Protein AF-A0A6P1BXI9-F1 (afdb_monomer_lite)

Foldseek 3Di:
DAAPVVLVVQLCVQLVFDAQKKKKKKADDDPDPLAARIDMDIDDDDPVSVVSNVVSVVVSSVVPSDHHHPPQPDDDVPMGMDIDGRHD

Organism: NCBI:txid2594946

Seq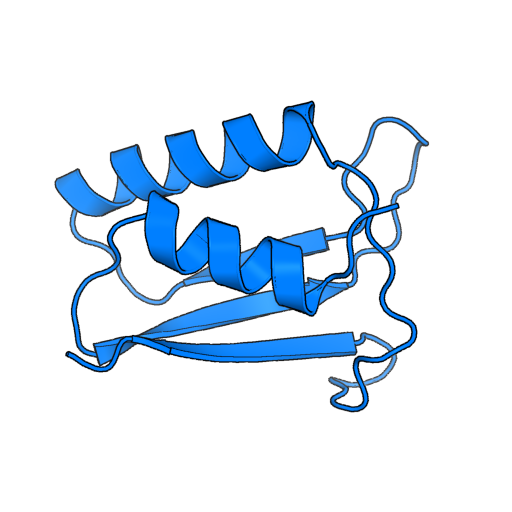uence (88 aa):
MKTAERLFQDFIQAAGLPVGNSVVMRERRPEADAEPSWVIATGNLPDDAKERYEKAVTRLRERHPHVNWGHVKDREGVWRIIRALKTA

Radius of gyration: 12.62 Å; chains: 1; bounding box: 30×31×30 Å

pLDDT: mean 92.43, std 4.73, range [68.62, 97.56]

Structure (mmCIF, N/CA/C/O backbone):
data_AF-A0A6P1BXI9-F1
#
_entry.id   AF-A0A6P1BXI9-F1
#
loop_
_atom_site.group_PDB
_atom_site.id
_atom_site.type_symbol
_atom_site.label_atom_id
_atom_site.label_alt_id
_atom_site.label_comp_id
_atom_site.label_asym_id
_atom_site.label_entity_id
_atom_site.label_seq_id
_atom_site.pdbx_PDB_ins_code
_atom_site.Cartn_x
_atom_site.Cartn_y
_atom_site.Cartn_z
_atom_site.occupancy
_atom_site.B_iso_or_equiv
_atom_site.auth_seq_id
_atom_site.auth_comp_id
_atom_site.auth_asym_id
_atom_site.auth_atom_id
_atom_site.pdbx_PDB_model_num
ATOM 1 N N . MET A 1 1 ? 11.931 -13.336 -0.269 1.00 86.19 1 MET A N 1
ATOM 2 C CA . MET A 1 1 ? 11.155 -12.170 -0.751 1.00 86.19 1 MET A CA 1
ATOM 3 C C . MET A 1 1 ? 9.789 -12.175 -0.080 1.00 86.19 1 MET A C 1
ATOM 5 O O . MET A 1 1 ? 9.188 -13.238 0.008 1.00 86.19 1 MET A O 1
ATOM 9 N N . LYS A 1 2 ? 9.322 -11.035 0.439 1.00 94.44 2 LYS A N 1
ATOM 10 C CA . LYS A 1 2 ? 8.013 -10.924 1.109 1.00 94.44 2 LYS A CA 1
ATOM 11 C C . LYS A 1 2 ? 6.875 -11.021 0.088 1.00 94.44 2 LYS A C 1
ATOM 13 O O . LYS A 1 2 ? 7.064 -10.585 -1.043 1.00 94.44 2 LYS A O 1
ATOM 18 N N . THR A 1 3 ? 5.718 -11.573 0.452 1.00 97.44 3 THR A N 1
ATOM 19 C CA . THR A 1 3 ? 4.539 -11.573 -0.434 1.00 97.44 3 THR A CA 1
ATOM 20 C C . THR A 1 3 ? 3.831 -10.222 -0.416 1.00 97.44 3 THR A C 1
ATOM 22 O O . THR A 1 3 ? 3.877 -9.500 0.583 1.00 97.44 3 THR A O 1
ATOM 25 N N . ALA A 1 4 ? 3.152 -9.892 -1.514 1.00 97.38 4 ALA A N 1
ATOM 26 C CA . ALA A 1 4 ? 2.340 -8.687 -1.631 1.00 97.38 4 ALA A CA 1
ATOM 27 C C . ALA A 1 4 ? 1.239 -8.639 -0.554 1.00 97.38 4 ALA A C 1
ATOM 29 O O . ALA A 1 4 ? 1.068 -7.623 0.112 1.00 97.38 4 ALA A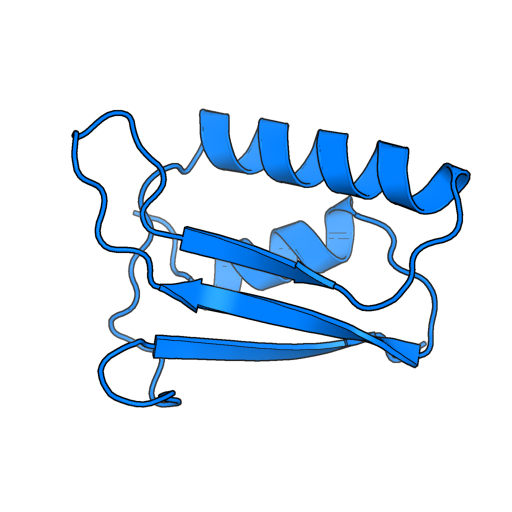 O 1
ATOM 30 N N . GLU A 1 5 ? 0.565 -9.764 -0.301 1.00 96.75 5 GLU A N 1
ATOM 31 C CA . GLU A 1 5 ? -0.462 -9.884 0.744 1.00 96.75 5 GLU A CA 1
ATOM 32 C C . GLU A 1 5 ? 0.104 -9.599 2.134 1.00 96.75 5 GLU A C 1
ATOM 34 O O . GLU A 1 5 ? -0.499 -8.858 2.911 1.00 96.75 5 GLU A O 1
ATOM 39 N N . ARG A 1 6 ? 1.296 -10.130 2.444 1.00 96.94 6 ARG A N 1
ATOM 40 C CA . ARG A 1 6 ? 1.904 -9.897 3.752 1.00 96.94 6 ARG A CA 1
ATOM 41 C C . ARG A 1 6 ? 2.386 -8.461 3.913 1.00 96.94 6 ARG A C 1
ATOM 43 O O . ARG A 1 6 ? 2.221 -7.889 4.984 1.00 96.94 6 ARG A O 1
ATOM 50 N N . LEU A 1 7 ? 2.962 -7.870 2.865 1.00 97.06 7 LEU A N 1
ATOM 51 C CA . LEU A 1 7 ? 3.320 -6.451 2.869 1.00 97.06 7 LEU A CA 1
ATOM 52 C C . LEU A 1 7 ? 2.084 -5.577 3.124 1.00 97.06 7 LEU A C 1
ATOM 54 O O . LEU A 1 7 ? 2.143 -4.656 3.934 1.00 97.06 7 LEU A O 1
ATOM 58 N N . PHE A 1 8 ? 0.968 -5.892 2.467 1.00 96.06 8 PHE A N 1
ATOM 59 C CA . PHE A 1 8 ? -0.274 -5.144 2.602 1.00 96.06 8 PHE A CA 1
ATOM 60 C C . PHE A 1 8 ? -0.870 -5.239 4.012 1.00 96.06 8 PHE A C 1
ATOM 62 O O . PHE A 1 8 ? -1.284 -4.226 4.571 1.00 96.06 8 PHE A O 1
ATOM 69 N N . GLN A 1 9 ? -0.845 -6.425 4.627 1.00 93.81 9 GLN A N 1
ATOM 70 C CA . GLN A 1 9 ? -1.243 -6.605 6.028 1.00 93.81 9 GLN A CA 1
ATOM 71 C C . GLN A 1 9 ? -0.369 -5.788 6.986 1.00 93.81 9 GLN A C 1
ATOM 73 O O . GLN A 1 9 ? -0.897 -5.078 7.842 1.00 93.81 9 GLN A O 1
ATOM 78 N N . ASP A 1 10 ? 0.955 -5.850 6.820 1.00 94.44 10 ASP A N 1
ATOM 79 C CA . ASP A 1 10 ? 1.893 -5.095 7.655 1.00 94.44 10 ASP A CA 1
ATOM 80 C C . ASP A 1 10 ? 1.675 -3.577 7.504 1.00 94.44 10 ASP A C 1
ATOM 82 O O . ASP A 1 10 ? 1.737 -2.840 8.488 1.00 94.44 10 ASP A O 1
ATOM 86 N N . PHE A 1 11 ? 1.368 -3.101 6.291 1.00 94.56 11 PHE A N 1
ATOM 87 C CA . PHE A 1 11 ? 0.983 -1.711 6.054 1.00 94.56 11 PHE A CA 1
ATOM 88 C C . PHE A 1 11 ? -0.303 -1.336 6.803 1.00 94.56 11 PHE A C 1
ATOM 90 O O . PHE A 1 11 ? -0.311 -0.324 7.500 1.00 94.56 11 PHE A O 1
ATOM 97 N N . ILE A 1 12 ? -1.369 -2.138 6.701 1.00 91.50 12 ILE A N 1
ATOM 98 C CA . ILE A 1 12 ? -2.648 -1.855 7.376 1.00 91.50 12 ILE A CA 1
ATOM 99 C C . ILE A 1 12 ? -2.446 -1.753 8.893 1.00 91.50 12 ILE A C 1
ATOM 101 O O . ILE A 1 12 ? -2.998 -0.853 9.528 1.00 91.50 12 ILE A O 1
ATOM 105 N N . GLN A 1 13 ? -1.627 -2.639 9.467 1.00 88.75 13 GLN A N 1
ATOM 106 C CA . GLN A 1 13 ? -1.295 -2.623 10.893 1.00 88.75 13 GLN A CA 1
ATOM 107 C C . GLN A 1 13 ? -0.463 -1.396 11.289 1.00 88.75 13 GLN A C 1
ATOM 109 O O . GLN A 1 13 ? -0.702 -0.812 12.342 1.00 88.75 13 GLN A O 1
ATOM 114 N N . ALA A 1 14 ? 0.496 -0.985 10.455 1.00 89.56 14 ALA A N 1
ATOM 115 C CA . ALA A 1 14 ? 1.400 0.122 10.761 1.00 89.56 14 ALA A CA 1
ATOM 116 C C . ALA A 1 14 ? 0.783 1.512 10.526 1.00 89.56 14 ALA A C 1
ATOM 118 O O . ALA A 1 14 ? 1.065 2.440 11.280 1.00 89.56 14 ALA A O 1
ATOM 119 N N . ALA A 1 15 ? -0.036 1.671 9.484 1.00 87.00 15 ALA A N 1
ATOM 120 C CA . ALA A 1 15 ? -0.566 2.969 9.070 1.00 87.00 15 ALA A CA 1
ATOM 121 C C . ALA A 1 15 ? -1.673 3.490 10.001 1.00 87.00 15 ALA A C 1
ATOM 123 O O . ALA A 1 15 ? -1.940 4.689 10.017 1.00 87.00 15 ALA A O 1
ATOM 124 N N . GLY A 1 16 ? -2.318 2.611 10.781 1.00 85.06 16 GLY A N 1
ATOM 125 C CA . GLY A 1 16 ? -3.381 3.001 11.712 1.00 85.06 16 GLY A CA 1
ATOM 126 C C . GLY A 1 16 ? -4.539 3.722 11.016 1.00 85.06 16 GLY A C 1
ATOM 127 O O . GLY A 1 16 ? -4.991 4.761 11.500 1.00 85.06 16 GLY A O 1
ATOM 128 N N . LEU A 1 17 ? -4.961 3.200 9.856 1.00 87.62 17 LEU A N 1
ATOM 129 C CA . LEU A 1 17 ? -5.983 3.813 9.006 1.00 87.62 17 LEU A CA 1
ATOM 130 C C . LEU A 1 17 ? -7.317 3.995 9.757 1.00 87.62 17 LEU A C 1
ATOM 132 O O . LEU A 1 17 ? -7.679 3.126 10.556 1.00 87.62 17 LEU A O 1
ATOM 136 N N . PRO A 1 18 ? -8.082 5.064 9.464 1.00 88.38 18 PRO A N 1
ATOM 137 C CA . PRO A 1 18 ? -9.428 5.237 10.002 1.00 88.38 18 PRO A CA 1
ATOM 138 C C . PRO A 1 18 ? -10.359 4.082 9.616 1.00 88.38 18 PRO A C 1
ATOM 140 O O . PRO A 1 18 ? -10.257 3.522 8.520 1.00 88.38 18 PRO A O 1
ATOM 143 N N . VAL A 1 19 ? -11.303 3.754 10.502 1.00 88.94 19 VAL A N 1
ATOM 144 C CA . VAL A 1 19 ? -12.381 2.800 10.201 1.00 88.94 19 VAL A CA 1
ATOM 145 C C . VAL A 1 19 ? -13.190 3.304 9.005 1.00 88.94 19 VAL A C 1
ATOM 147 O O . VAL A 1 19 ? -13.471 4.494 8.891 1.00 88.94 19 VAL A O 1
ATOM 150 N N . GLY A 1 20 ? -13.542 2.395 8.097 1.00 88.56 20 GLY A N 1
ATOM 151 C CA . GLY A 1 20 ? -14.254 2.716 6.861 1.00 88.56 20 GLY A CA 1
ATOM 152 C C . GLY A 1 20 ? -13.356 3.222 5.731 1.00 88.56 20 GLY A C 1
ATOM 153 O O . GLY A 1 20 ? -13.843 3.404 4.618 1.00 88.56 20 GLY A O 1
ATOM 154 N N . ASN A 1 21 ? -12.049 3.402 5.960 1.00 91.56 21 ASN A N 1
ATOM 155 C CA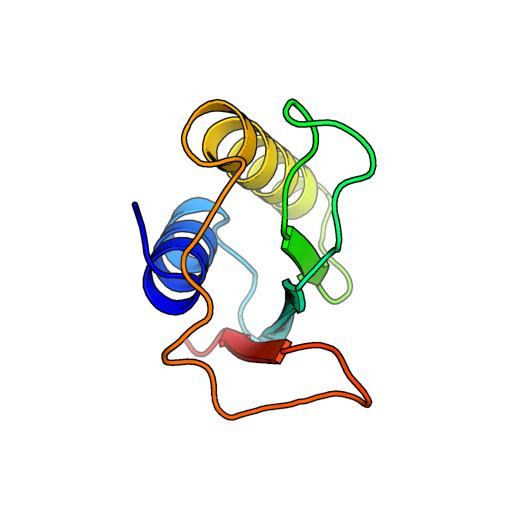 . ASN A 1 21 ? -11.144 3.791 4.887 1.00 91.56 21 ASN A CA 1
ATOM 156 C C . ASN A 1 21 ? -10.862 2.610 3.946 1.00 91.56 21 ASN A C 1
ATOM 158 O O . ASN A 1 21 ? -10.436 1.531 4.376 1.00 91.56 21 AS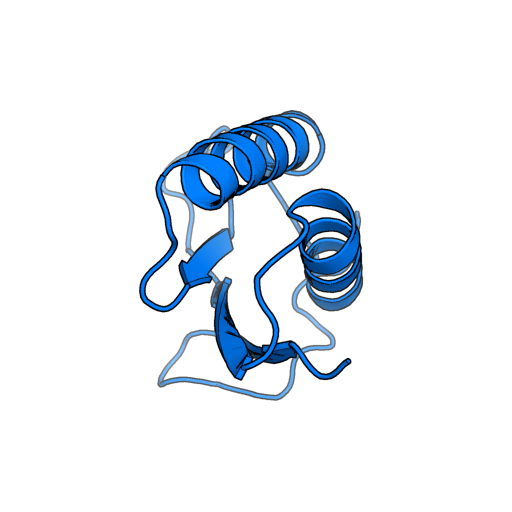N A O 1
ATOM 162 N N . SER A 1 22 ? -11.072 2.831 2.650 1.00 92.62 22 SER A N 1
ATOM 163 C CA . SER A 1 22 ? -10.676 1.897 1.601 1.00 92.62 22 SER A CA 1
ATOM 164 C C . SER A 1 22 ? -9.194 2.052 1.295 1.00 92.62 22 SER A C 1
ATOM 166 O O . SER A 1 22 ? -8.705 3.167 1.098 1.00 92.62 22 SER A O 1
ATOM 168 N N . VAL A 1 23 ? -8.490 0.932 1.189 1.00 95.06 23 VAL A N 1
ATOM 169 C CA . VAL A 1 23 ? -7.087 0.899 0.794 1.00 95.06 23 VAL A CA 1
ATOM 170 C C . VAL A 1 23 ? -6.871 -0.129 -0.303 1.00 95.06 23 VAL A C 1
ATOM 172 O O . VAL A 1 23 ? -7.443 -1.221 -0.304 1.00 95.06 23 VAL A O 1
ATOM 175 N N . VAL A 1 24 ? -6.037 0.253 -1.260 1.00 96.12 24 VAL A N 1
ATOM 176 C CA . VAL A 1 24 ? -5.647 -0.558 -2.399 1.00 96.12 24 VAL A CA 1
ATOM 177 C C . VAL A 1 24 ? -4.135 -0.609 -2.472 1.00 96.12 24 VAL A C 1
ATOM 179 O O . VAL A 1 24 ? -3.480 0.428 -2.434 1.00 96.12 24 VAL A O 1
ATOM 182 N N . MET A 1 25 ? -3.583 -1.803 -2.648 1.00 97.56 25 MET A N 1
ATOM 183 C CA . MET A 1 25 ? -2.216 -1.979 -3.118 1.00 97.56 25 MET A CA 1
ATOM 184 C C . MET A 1 25 ? -2.233 -2.531 -4.535 1.00 97.56 25 MET A C 1
ATOM 186 O O . MET A 1 25 ? -2.986 -3.455 -4.835 1.00 97.56 25 MET A O 1
ATOM 190 N N . ARG A 1 26 ? -1.406 -1.966 -5.411 1.00 97.56 26 ARG A N 1
ATOM 191 C CA . ARG A 1 26 ? -1.344 -2.329 -6.827 1.00 97.56 26 ARG A CA 1
ATOM 192 C C . ARG A 1 26 ? 0.087 -2.628 -7.249 1.00 97.56 26 ARG A C 1
ATOM 194 O O . ARG A 1 26 ? 1.026 -1.974 -6.793 1.00 97.56 26 ARG A O 1
ATOM 201 N N . GLU A 1 27 ? 0.225 -3.617 -8.123 1.00 97.12 27 GLU A N 1
ATOM 202 C CA . GLU A 1 27 ? 1.476 -3.952 -8.794 1.00 97.12 27 GLU A CA 1
ATOM 203 C C . GLU A 1 27 ? 1.929 -2.781 -9.668 1.00 97.12 27 GLU A C 1
ATOM 205 O O . GLU A 1 27 ? 1.144 -2.204 -10.423 1.00 97.12 27 GLU A O 1
ATOM 210 N N . ARG A 1 28 ? 3.208 -2.429 -9.555 1.00 94.50 28 ARG A N 1
ATOM 211 C CA . ARG A 1 28 ? 3.877 -1.438 -10.397 1.00 94.50 28 ARG A CA 1
ATOM 212 C C . ARG A 1 28 ? 5.050 -2.130 -11.076 1.00 94.50 28 ARG A C 1
ATOM 214 O O . ARG A 1 28 ? 5.796 -2.851 -10.421 1.00 94.50 28 ARG A O 1
ATOM 221 N N . ARG A 1 29 ? 5.238 -1.895 -12.375 1.00 91.56 29 ARG A N 1
ATOM 222 C CA . ARG A 1 29 ? 6.487 -2.263 -13.049 1.00 91.56 29 ARG A CA 1
ATOM 223 C C . ARG A 1 29 ? 7.524 -1.178 -12.722 1.00 91.56 29 ARG A C 1
ATOM 225 O O . ARG A 1 29 ? 7.283 -0.035 -13.106 1.00 91.56 29 ARG A O 1
ATOM 232 N N . PRO A 1 30 ? 8.599 -1.497 -11.986 1.00 89.00 30 PRO A N 1
ATOM 233 C CA . PRO A 1 30 ? 9.660 -0.536 -11.718 1.00 89.00 30 PRO A CA 1
ATOM 234 C C . PRO A 1 30 ? 10.454 -0.261 -13.004 1.00 89.00 30 PRO A C 1
ATOM 236 O O . PRO A 1 30 ? 10.643 -1.171 -13.814 1.00 89.00 30 PRO A O 1
ATOM 239 N N . GLU A 1 31 ? 10.902 0.978 -13.195 1.00 90.25 31 GLU A N 1
ATOM 240 C CA . GLU A 1 31 ? 11.783 1.362 -14.312 1.00 90.25 31 GLU A CA 1
ATOM 241 C C . GLU A 1 31 ? 13.265 1.137 -13.975 1.00 90.25 31 GLU A C 1
ATOM 243 O O . GLU A 1 31 ? 14.086 0.943 -14.869 1.00 90.25 31 GLU A O 1
ATOM 248 N N . ALA A 1 32 ? 13.597 1.099 -12.682 1.00 89.25 32 ALA A N 1
ATOM 249 C CA . ALA A 1 32 ? 14.920 0.774 -12.161 1.00 89.25 32 ALA A CA 1
ATOM 250 C C . ALA A 1 32 ? 14.817 -0.134 -10.928 1.00 89.25 32 ALA A C 1
ATOM 252 O O . ALA A 1 32 ? 13.833 -0.079 -10.192 1.00 89.25 32 ALA A O 1
ATOM 253 N N . ASP A 1 33 ? 15.863 -0.912 -10.640 1.00 84.00 33 ASP A N 1
ATOM 254 C CA . ASP A 1 33 ? 15.881 -1.862 -9.513 1.00 84.00 33 ASP A CA 1
ATOM 255 C C . ASP A 1 33 ? 15.693 -1.201 -8.138 1.00 84.00 33 ASP A C 1
ATOM 257 O O . ASP A 1 33 ? 15.268 -1.854 -7.188 1.00 84.00 33 ASP A O 1
ATOM 261 N N . ALA A 1 34 ? 15.985 0.093 -8.006 1.00 85.06 34 ALA A N 1
ATOM 262 C CA . ALA A 1 34 ? 15.746 0.839 -6.771 1.00 85.06 34 ALA A CA 1
ATOM 263 C C . ALA A 1 34 ? 14.272 1.255 -6.588 1.00 85.06 34 ALA A C 1
ATOM 265 O O . ALA A 1 34 ? 13.866 1.614 -5.481 1.00 85.06 34 ALA A O 1
ATOM 266 N N . GLU A 1 35 ? 13.460 1.227 -7.648 1.00 91.12 35 GLU A N 1
ATOM 267 C CA . GLU A 1 35 ? 12.063 1.638 -7.570 1.00 91.12 35 GLU A CA 1
ATOM 268 C C . GLU A 1 35 ? 11.170 0.540 -6.974 1.00 91.12 35 GLU A C 1
ATOM 270 O O . GLU A 1 35 ? 11.321 -0.640 -7.297 1.00 91.12 35 GLU A O 1
ATOM 275 N N . PRO A 1 36 ? 10.167 0.900 -6.153 1.00 94.81 36 PRO A N 1
ATOM 276 C CA . PRO A 1 36 ? 9.222 -0.076 -5.638 1.00 94.81 36 PRO A CA 1
ATOM 277 C C . PRO A 1 36 ? 8.363 -0.716 -6.739 1.00 94.81 36 PRO A C 1
ATOM 279 O O . PRO A 1 36 ? 7.712 -0.026 -7.525 1.00 94.81 36 PRO A O 1
ATOM 282 N N . SER A 1 37 ? 8.244 -2.043 -6.699 1.00 95.81 37 SER A N 1
ATOM 283 C CA . SER A 1 37 ? 7.329 -2.855 -7.529 1.00 95.81 37 SER A CA 1
ATOM 284 C C . SER A 1 37 ? 5.845 -2.751 -7.134 1.00 95.81 37 SER A C 1
ATOM 286 O O . SER A 1 37 ? 5.004 -3.560 -7.544 1.00 95.81 37 SER A O 1
ATOM 288 N N . TRP A 1 38 ? 5.505 -1.798 -6.269 1.00 96.94 38 TRP A N 1
ATOM 289 C CA . TRP A 1 38 ? 4.177 -1.659 -5.694 1.00 96.94 38 TRP A CA 1
ATOM 290 C C . TRP A 1 38 ? 3.869 -0.209 -5.322 1.00 96.94 38 TRP A C 1
ATOM 292 O O . TRP A 1 38 ? 4.752 0.602 -5.031 1.00 96.94 38 TRP A O 1
ATOM 302 N N . VAL A 1 39 ? 2.580 0.109 -5.301 1.00 96.19 39 VAL A N 1
ATOM 303 C CA . VAL A 1 39 ? 2.044 1.381 -4.815 1.00 96.19 39 VAL A CA 1
ATOM 304 C C . VAL A 1 39 ? 0.828 1.117 -3.938 1.00 96.19 39 VAL A C 1
ATOM 306 O O . VAL A 1 39 ? 0.095 0.157 -4.168 1.00 96.19 39 VAL A O 1
ATOM 309 N N . ILE A 1 40 ? 0.628 1.962 -2.929 1.00 96.00 40 ILE A N 1
ATOM 310 C CA . ILE A 1 40 ? -0.567 1.957 -2.090 1.00 96.00 40 ILE A CA 1
ATOM 311 C C . ILE A 1 40 ? -1.337 3.249 -2.358 1.00 96.00 40 ILE A C 1
ATOM 313 O O . ILE A 1 40 ? -0.739 4.312 -2.516 1.00 96.00 40 ILE A O 1
ATOM 317 N N . ALA A 1 41 ? -2.655 3.131 -2.439 1.00 92.81 41 ALA A N 1
ATOM 318 C CA . ALA A 1 41 ? -3.596 4.232 -2.517 1.00 92.81 41 ALA A CA 1
ATOM 319 C C . ALA A 1 41 ? -4.645 4.062 -1.415 1.00 92.81 41 ALA A C 1
ATOM 321 O O . ALA A 1 41 ? -5.051 2.943 -1.090 1.00 92.81 41 ALA A O 1
ATOM 322 N N . THR A 1 42 ? -5.081 5.173 -0.836 1.00 92.56 42 THR A N 1
ATOM 323 C CA . THR A 1 42 ? -6.111 5.217 0.206 1.00 92.56 42 THR A CA 1
ATOM 324 C C . THR A 1 42 ? -7.215 6.187 -0.195 1.00 92.56 42 THR A C 1
ATOM 326 O O . THR A 1 42 ? -7.024 7.005 -1.095 1.00 92.56 42 THR A O 1
ATOM 329 N N . GLY A 1 43 ? -8.373 6.080 0.459 1.00 88.75 43 GLY A N 1
ATOM 330 C CA . GLY A 1 43 ? -9.367 7.150 0.453 1.00 88.75 43 GLY A CA 1
ATOM 331 C C . GLY A 1 43 ? -8.878 8.388 1.215 1.00 88.75 43 GLY A C 1
ATOM 332 O O . GLY A 1 43 ? -7.718 8.480 1.617 1.00 88.75 43 GLY A O 1
ATOM 333 N N . ASN A 1 44 ? -9.775 9.351 1.434 1.00 89.19 44 ASN A N 1
ATOM 334 C CA . ASN A 1 44 ? -9.433 10.577 2.153 1.00 89.19 44 ASN A CA 1
ATOM 335 C C . ASN A 1 44 ? -8.967 10.269 3.583 1.00 89.19 44 ASN A C 1
ATOM 337 O O . ASN A 1 44 ? -9.694 9.669 4.374 1.00 89.19 44 ASN A O 1
ATOM 341 N N . LEU A 1 45 ? -7.759 10.726 3.910 1.00 89.62 45 LEU A N 1
ATOM 342 C CA . LEU A 1 45 ? -7.184 10.630 5.246 1.00 89.62 45 LEU A CA 1
ATOM 343 C C . LEU A 1 45 ? -7.245 11.992 5.952 1.00 89.62 45 LEU A C 1
ATOM 345 O O . LEU A 1 45 ? -6.952 13.006 5.310 1.00 89.62 45 LEU A O 1
ATOM 349 N N . PRO A 1 46 ? -7.572 12.039 7.255 1.00 88.94 46 PRO A N 1
ATOM 350 C CA . PRO A 1 46 ? -7.296 13.214 8.075 1.00 88.94 46 PRO A CA 1
ATOM 351 C C . PRO A 1 46 ? -5.779 13.418 8.224 1.00 88.94 46 PRO A C 1
ATOM 353 O O . PRO A 1 46 ? -4.993 12.490 8.011 1.00 88.94 46 PRO A O 1
ATOM 356 N N . ASP A 1 47 ? -5.352 14.634 8.567 1.00 87.81 47 ASP A N 1
ATOM 357 C CA . ASP A 1 47 ? -3.933 15.017 8.534 1.00 87.81 47 ASP A CA 1
ATOM 358 C C . ASP A 1 47 ? -3.052 14.182 9.478 1.00 87.81 47 ASP A C 1
ATOM 360 O O . ASP A 1 47 ? -1.954 13.771 9.102 1.00 87.81 47 ASP A O 1
ATOM 364 N N . ASP A 1 48 ? -3.565 13.816 10.653 1.00 84.44 48 ASP A N 1
ATOM 365 C CA . ASP A 1 48 ? -2.878 12.942 11.611 1.00 84.44 48 ASP A CA 1
ATOM 366 C C . ASP A 1 48 ? -2.685 11.504 11.082 1.00 84.44 48 ASP A C 1
ATOM 368 O O . ASP A 1 48 ? -1.741 10.799 11.452 1.00 84.44 48 ASP A O 1
ATOM 372 N N . ALA A 1 49 ? -3.582 11.039 10.208 1.00 88.38 49 ALA A N 1
ATOM 373 C CA . ALA A 1 49 ? -3.479 9.736 9.561 1.00 88.38 49 ALA A CA 1
ATOM 374 C C . ALA A 1 49 ? -2.579 9.775 8.319 1.00 88.38 49 ALA A C 1
ATOM 376 O O . ALA A 1 49 ? -1.945 8.763 8.011 1.00 88.38 49 ALA A O 1
ATOM 377 N N . LYS A 1 50 ? -2.470 10.922 7.631 1.00 91.31 50 LYS A N 1
ATOM 378 C CA . LYS A 1 50 ? -1.539 11.102 6.502 1.00 91.31 50 LYS A CA 1
ATOM 379 C C . LYS A 1 50 ? -0.091 10.914 6.939 1.00 91.31 50 LYS A C 1
ATOM 381 O O . LYS A 1 50 ? 0.632 10.148 6.311 1.00 91.31 50 LYS A O 1
ATOM 386 N N . GLU A 1 51 ? 0.314 11.520 8.053 1.00 91.94 51 GLU A N 1
ATOM 387 C CA . GLU A 1 51 ? 1.691 11.386 8.548 1.00 91.94 51 GLU A CA 1
ATOM 388 C C . GLU A 1 51 ? 2.035 9.921 8.879 1.00 91.94 51 GLU A C 1
ATOM 390 O O . GLU A 1 51 ? 3.099 9.409 8.520 1.00 91.94 51 GLU A O 1
ATOM 395 N N . ARG A 1 52 ? 1.110 9.202 9.530 1.00 92.06 52 ARG A N 1
ATOM 396 C CA . ARG A 1 52 ? 1.272 7.773 9.852 1.00 92.06 52 ARG A CA 1
ATOM 397 C C . ARG A 1 52 ? 1.323 6.907 8.595 1.00 92.06 52 ARG A C 1
ATOM 399 O O . ARG A 1 52 ? 2.157 6.003 8.510 1.00 92.06 52 ARG A O 1
ATOM 406 N N . TYR A 1 53 ? 0.479 7.211 7.613 1.00 93.81 53 TYR A N 1
ATOM 407 C CA . TYR A 1 53 ? 0.487 6.581 6.298 1.00 93.81 53 TYR A CA 1
ATOM 408 C C . TYR A 1 53 ? 1.839 6.751 5.594 1.00 93.81 53 TYR A C 1
ATOM 410 O O . TYR A 1 53 ? 2.448 5.761 5.188 1.00 93.81 53 TYR A O 1
ATOM 418 N N . GLU A 1 54 ? 2.338 7.983 5.494 1.00 94.12 54 GLU A N 1
ATOM 419 C CA . GLU A 1 54 ? 3.597 8.295 4.816 1.00 94.12 54 GLU A CA 1
ATOM 420 C C . GLU A 1 54 ? 4.779 7.60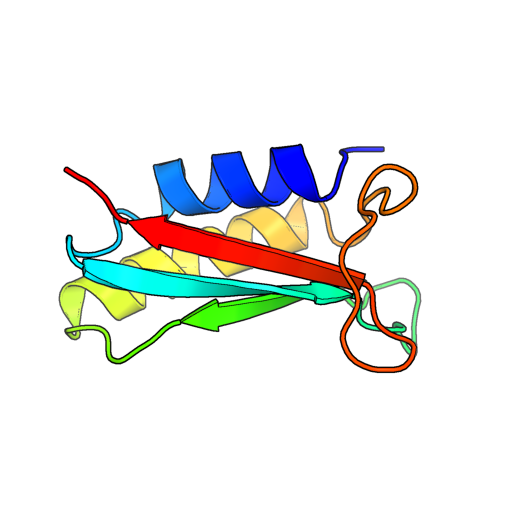0 5.490 1.00 94.12 54 GLU A C 1
ATOM 422 O O . GLU A 1 54 ? 5.566 6.927 4.821 1.00 94.12 54 GLU A O 1
ATOM 427 N N . LYS A 1 55 ? 4.860 7.661 6.826 1.00 95.00 55 LYS A N 1
ATOM 428 C CA . LYS A 1 55 ? 5.890 6.947 7.595 1.00 95.00 55 LYS A CA 1
ATOM 429 C C . LYS A 1 55 ? 5.839 5.437 7.357 1.00 95.00 55 LYS A C 1
ATOM 431 O O . LYS A 1 55 ? 6.887 4.811 7.180 1.00 95.00 55 LYS A O 1
ATOM 436 N N . ALA A 1 56 ? 4.644 4.843 7.334 1.00 95.56 56 ALA A N 1
ATOM 437 C CA . ALA A 1 56 ? 4.476 3.415 7.083 1.00 95.56 56 ALA A CA 1
ATOM 438 C C . ALA A 1 56 ? 4.921 3.030 5.663 1.00 95.56 56 ALA A C 1
ATOM 440 O O . ALA A 1 56 ? 5.678 2.071 5.499 1.00 95.56 56 ALA A O 1
ATOM 441 N N . VAL A 1 57 ? 4.505 3.789 4.643 1.00 95.75 57 VAL A N 1
ATOM 442 C CA . VAL A 1 57 ? 4.884 3.538 3.245 1.00 95.75 57 VAL A CA 1
ATOM 443 C C . VAL A 1 57 ? 6.390 3.682 3.050 1.00 95.75 57 VAL A C 1
ATOM 445 O O . VAL A 1 57 ? 7.004 2.779 2.484 1.00 95.75 57 VAL A O 1
ATOM 448 N N . THR A 1 58 ? 7.001 4.760 3.547 1.00 96.06 58 THR A N 1
ATOM 449 C CA . THR A 1 58 ? 8.449 4.998 3.431 1.00 96.06 58 THR A CA 1
ATOM 450 C C . THR A 1 58 ? 9.245 3.858 4.057 1.00 96.06 58 THR A C 1
ATOM 452 O O . THR A 1 58 ? 10.059 3.228 3.381 1.00 96.06 58 THR A O 1
ATOM 455 N N . ARG A 1 59 ? 8.921 3.483 5.301 1.00 95.62 59 ARG A N 1
ATOM 456 C CA . ARG A 1 59 ? 9.596 2.381 6.001 1.00 95.62 59 ARG A CA 1
ATOM 457 C C . ARG A 1 59 ? 9.462 1.043 5.269 1.00 95.62 59 ARG A C 1
ATOM 459 O O . ARG A 1 59 ? 10.383 0.225 5.284 1.00 95.62 59 ARG A O 1
ATOM 466 N N . LEU A 1 60 ? 8.304 0.778 4.664 1.00 95.19 60 LEU A N 1
ATOM 467 C CA . LEU A 1 60 ? 8.083 -0.448 3.900 1.00 95.19 60 LEU A CA 1
ATOM 468 C C . LEU A 1 60 ? 8.824 -0.432 2.563 1.00 95.19 60 LEU A C 1
ATOM 470 O O . LEU A 1 60 ? 9.352 -1.472 2.176 1.00 95.19 60 LEU A O 1
ATOM 474 N N . ARG A 1 61 ? 8.917 0.718 1.888 1.00 95.12 61 ARG A N 1
ATOM 475 C CA . ARG A 1 61 ? 9.681 0.872 0.640 1.00 95.12 61 ARG A CA 1
ATOM 476 C C . ARG A 1 61 ? 11.172 0.650 0.849 1.00 95.12 61 ARG A C 1
ATOM 478 O O . ARG A 1 61 ? 11.772 -0.064 0.060 1.00 95.12 61 ARG A O 1
ATOM 485 N N . GLU A 1 62 ? 11.740 1.181 1.928 1.00 94.31 62 GLU A N 1
ATOM 486 C CA . GLU A 1 62 ? 13.158 0.984 2.265 1.00 94.31 62 GLU A CA 1
ATOM 487 C C . GLU A 1 62 ? 13.502 -0.492 2.501 1.00 94.31 62 GLU A C 1
ATOM 489 O O . GLU A 1 62 ? 14.559 -0.971 2.103 1.00 94.31 62 GLU A O 1
ATOM 494 N N . ARG A 1 63 ? 12.604 -1.238 3.156 1.00 94.38 63 ARG A N 1
ATOM 495 C CA . ARG A 1 63 ? 12.852 -2.639 3.539 1.00 94.38 63 ARG A CA 1
ATOM 496 C C . ARG A 1 63 ? 12.451 -3.642 2.466 1.00 94.38 63 ARG A C 1
ATOM 498 O O . ARG A 1 63 ? 13.010 -4.737 2.393 1.00 94.38 63 ARG A O 1
ATOM 505 N N . HIS A 1 64 ? 11.420 -3.316 1.698 1.00 95.50 64 HIS A N 1
ATOM 506 C CA . HIS A 1 64 ? 10.753 -4.226 0.778 1.00 95.50 64 HIS A CA 1
ATOM 507 C C . HIS A 1 64 ? 10.329 -3.491 -0.503 1.00 95.50 64 HIS A C 1
ATOM 509 O O . HIS A 1 64 ? 9.134 -3.448 -0.802 1.00 95.50 64 HIS A O 1
ATOM 515 N N . PRO A 1 65 ? 11.266 -2.931 -1.291 1.00 95.12 65 PRO A N 1
ATOM 516 C CA . PRO A 1 65 ? 10.916 -2.304 -2.569 1.00 95.12 65 PRO A CA 1
ATOM 517 C C . PRO A 1 65 ? 10.300 -3.331 -3.536 1.00 95.12 65 PRO A C 1
ATOM 519 O O . PRO A 1 65 ? 9.373 -3.025 -4.287 1.00 95.12 65 PRO A O 1
ATOM 522 N N . HIS A 1 66 ? 10.723 -4.595 -3.431 1.00 96.06 66 HIS A N 1
ATOM 523 C CA . HIS A 1 66 ? 10.229 -5.701 -4.249 1.00 96.06 66 HIS A CA 1
ATOM 524 C C . HIS A 1 66 ? 9.461 -6.736 -3.435 1.00 96.06 66 HIS A C 1
ATOM 526 O O . HIS A 1 66 ? 9.909 -7.162 -2.365 1.00 96.06 66 HIS A O 1
ATOM 532 N N . VAL A 1 67 ? 8.305 -7.157 -3.953 1.00 96.38 67 VAL A N 1
ATOM 533 C CA . VAL A 1 67 ? 7.456 -8.180 -3.329 1.00 96.38 67 VAL A CA 1
ATOM 534 C C . VAL A 1 67 ? 6.998 -9.236 -4.327 1.00 96.38 67 VAL A C 1
ATOM 536 O O . VAL A 1 67 ? 6.903 -9.006 -5.528 1.00 96.38 67 VAL A O 1
ATOM 539 N N . ASN A 1 68 ? 6.695 -10.422 -3.805 1.00 96.62 68 ASN A N 1
ATOM 540 C CA . ASN A 1 68 ? 6.149 -11.525 -4.575 1.00 96.62 68 ASN A CA 1
ATOM 541 C C . ASN A 1 68 ? 4.636 -11.366 -4.756 1.00 96.62 68 ASN A C 1
ATOM 543 O O . ASN A 1 68 ? 3.874 -11.453 -3.790 1.00 96.62 68 ASN A O 1
ATOM 547 N N . TRP A 1 69 ? 4.215 -11.206 -6.005 1.00 96.62 69 TRP A N 1
ATOM 548 C CA . TRP A 1 69 ? 2.818 -11.084 -6.405 1.00 96.62 69 TRP A CA 1
ATOM 549 C C . TRP A 1 69 ? 2.161 -12.405 -6.839 1.00 96.62 69 TRP A C 1
ATOM 551 O O . TRP A 1 69 ? 0.980 -12.416 -7.176 1.00 96.62 69 TRP A O 1
ATOM 561 N N . GLY A 1 70 ? 2.892 -13.524 -6.850 1.00 94.88 70 GLY A N 1
ATOM 562 C CA . GLY A 1 70 ? 2.457 -14.786 -7.463 1.00 94.88 70 GLY A CA 1
ATOM 563 C C . GLY A 1 70 ? 1.154 -15.375 -6.912 1.00 94.88 70 GLY A C 1
ATOM 564 O O . GLY A 1 70 ? 0.480 -16.112 -7.624 1.00 94.88 70 GLY A O 1
ATOM 565 N N . HIS A 1 71 ? 0.778 -15.038 -5.675 1.00 92.19 71 HIS A N 1
ATOM 566 C CA . HIS A 1 71 ? -0.440 -15.544 -5.029 1.00 92.19 71 HIS A CA 1
ATOM 567 C C . HIS A 1 71 ? -1.657 -14.627 -5.226 1.00 92.19 71 HIS A C 1
ATOM 569 O O . HIS A 1 71 ? -2.789 -15.040 -4.979 1.00 92.19 71 HIS A O 1
ATOM 575 N N . VAL A 1 72 ? -1.447 -13.399 -5.714 1.00 95.44 72 VAL A N 1
ATOM 576 C CA . VAL A 1 72 ? -2.526 -12.433 -5.926 1.00 95.44 72 VAL A CA 1
ATOM 577 C C . VAL A 1 72 ? -3.247 -12.768 -7.228 1.00 95.44 72 VAL A C 1
ATOM 579 O O . VAL A 1 72 ? -2.690 -12.632 -8.322 1.00 95.44 72 VAL A O 1
ATOM 582 N N . LYS A 1 73 ? -4.493 -13.230 -7.090 1.00 93.75 73 LYS A N 1
ATOM 583 C CA . LYS A 1 73 ? -5.362 -13.608 -8.214 1.00 93.75 73 LYS A CA 1
ATOM 584 C C . LYS A 1 73 ? -6.148 -12.429 -8.783 1.00 93.75 73 LYS A C 1
ATOM 586 O O . LYS A 1 73 ? -6.450 -12.438 -9.973 1.00 93.75 73 LYS A O 1
ATOM 591 N N . ASP A 1 74 ? -6.472 -11.449 -7.942 1.00 96.19 74 ASP A N 1
ATOM 592 C CA . ASP A 1 74 ? -7.267 -10.289 -8.338 1.00 96.19 74 ASP A CA 1
ATOM 593 C C . ASP A 1 74 ? -6.456 -9.329 -9.221 1.00 96.19 74 ASP A C 1
ATOM 595 O O . ASP A 1 74 ? -5.248 -9.132 -9.022 1.00 96.19 74 ASP A O 1
ATOM 599 N N . ARG A 1 75 ? -7.115 -8.772 -10.240 1.00 95.38 75 ARG A N 1
ATOM 600 C CA . ARG A 1 75 ? -6.482 -8.008 -11.318 1.00 95.38 75 ARG A CA 1
ATOM 601 C C . ARG A 1 75 ? -7.338 -6.840 -11.788 1.00 95.38 75 ARG A C 1
ATOM 603 O O . ARG A 1 75 ? -8.542 -6.955 -11.969 1.00 95.38 75 ARG A O 1
ATOM 610 N N . GLU A 1 76 ? -6.661 -5.740 -12.094 1.00 92.25 76 GLU A N 1
ATOM 611 C CA . GLU A 1 76 ? -7.205 -4.571 -12.779 1.00 92.25 76 GLU A C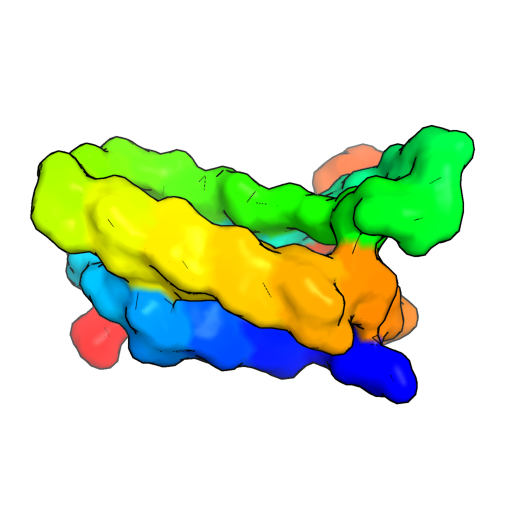A 1
ATOM 612 C C . GLU A 1 76 ? -6.445 -4.385 -14.099 1.00 92.25 76 GLU A C 1
ATOM 614 O O . GLU A 1 76 ? -5.307 -3.900 -14.141 1.00 92.25 76 GLU A O 1
ATOM 619 N N . GLY A 1 77 ? -7.046 -4.866 -15.190 1.00 91.06 77 GLY A N 1
ATOM 620 C CA . GLY A 1 77 ? -6.347 -5.035 -16.462 1.00 91.06 77 GLY A CA 1
ATOM 621 C C . GLY A 1 77 ? -5.192 -6.031 -16.321 1.00 91.06 77 GLY A C 1
ATOM 622 O O . GLY A 1 77 ? -5.393 -7.186 -15.952 1.00 91.06 77 GLY A O 1
ATOM 623 N N . VAL A 1 78 ? -3.969 -5.580 -16.605 1.00 89.88 78 VAL A N 1
ATOM 624 C CA . VAL A 1 78 ? -2.753 -6.410 -16.502 1.00 89.88 78 VAL A CA 1
ATOM 625 C C . VAL A 1 78 ? -2.118 -6.404 -15.110 1.00 89.88 78 VAL A C 1
ATOM 627 O O . VAL A 1 78 ? -1.199 -7.181 -14.859 1.00 89.88 78 VAL A O 1
ATOM 630 N N . TRP A 1 79 ? -2.585 -5.541 -14.206 1.00 93.00 79 TRP A N 1
ATOM 631 C CA . TRP A 1 79 ? -1.960 -5.322 -12.905 1.00 93.00 79 TRP A CA 1
ATOM 632 C C . TRP A 1 79 ? -2.650 -6.126 -11.822 1.00 93.00 79 TRP A C 1
ATOM 634 O O . TRP A 1 79 ? -3.876 -6.111 -11.726 1.00 93.00 79 TRP A O 1
ATOM 644 N N . ARG A 1 80 ? -1.874 -6.786 -10.963 1.00 97.19 80 ARG A N 1
ATOM 645 C CA . ARG A 1 80 ? -2.425 -7.398 -9.752 1.00 97.19 80 ARG A CA 1
ATOM 646 C C . ARG A 1 80 ? -2.759 -6.341 -8.709 1.00 97.19 80 ARG A C 1
ATOM 648 O O . ARG A 1 80 ? -2.066 -5.328 -8.583 1.00 97.19 80 ARG A O 1
ATOM 655 N N . ILE A 1 81 ? -3.819 -6.598 -7.956 1.00 97.31 81 ILE A N 1
ATOM 656 C CA . ILE A 1 81 ? -4.359 -5.674 -6.960 1.00 97.31 81 ILE A CA 1
ATOM 657 C C . ILE A 1 81 ? -4.745 -6.419 -5.685 1.00 97.31 81 ILE A C 1
ATOM 659 O O . ILE A 1 81 ? -5.147 -7.576 -5.716 1.00 97.31 81 ILE A O 1
ATOM 663 N N . ILE A 1 82 ? -4.631 -5.736 -4.552 1.00 97.12 82 ILE A N 1
ATOM 664 C CA . ILE A 1 82 ? -5.160 -6.182 -3.265 1.00 97.12 82 ILE A CA 1
ATOM 665 C C . ILE A 1 82 ? -5.991 -5.036 -2.707 1.00 97.12 82 ILE A C 1
ATOM 667 O O . ILE A 1 82 ? -5.562 -3.881 -2.736 1.00 97.12 82 ILE A O 1
ATOM 671 N N . ARG A 1 83 ? -7.193 -5.343 -2.226 1.00 95.06 83 ARG A N 1
ATOM 672 C CA . ARG A 1 83 ? -8.138 -4.366 -1.685 1.00 95.06 83 ARG A CA 1
ATOM 673 C C . ARG A 1 83 ? -8.496 -4.744 -0.261 1.00 95.06 83 ARG A C 1
ATOM 675 O O . ARG A 1 83 ? -8.667 -5.920 0.045 1.00 95.06 83 ARG A O 1
ATOM 682 N N . ALA A 1 84 ? -8.628 -3.745 0.597 1.00 92.62 84 ALA A N 1
ATOM 683 C CA . ALA A 1 84 ? -9.207 -3.917 1.915 1.00 92.62 84 ALA A CA 1
ATOM 684 C C . ALA A 1 84 ? -10.033 -2.691 2.289 1.00 92.62 84 ALA A C 1
ATOM 686 O O . ALA A 1 84 ? -9.733 -1.562 1.901 1.00 92.62 84 ALA A O 1
ATOM 687 N N . LEU A 1 85 ? -11.063 -2.940 3.085 1.00 88.69 85 LEU A N 1
ATOM 688 C CA . LEU A 1 85 ? -11.767 -1.920 3.839 1.00 88.69 85 LEU A CA 1
ATOM 689 C C . LEU A 1 85 ? -11.317 -2.066 5.289 1.00 88.69 85 LEU A C 1
ATOM 691 O O . LEU A 1 85 ? -11.385 -3.171 5.830 1.00 88.69 85 LEU A O 1
ATOM 695 N N . LYS A 1 86 ? -10.839 -0.991 5.923 1.00 82.88 86 LYS A N 1
ATOM 696 C CA . LYS A 1 86 ? -10.510 -1.050 7.351 1.00 82.88 86 LYS A CA 1
ATOM 697 C C . LYS A 1 86 ? -11.804 -1.220 8.150 1.00 82.88 86 LYS A C 1
ATOM 699 O O . LYS A 1 86 ? -12.537 -0.263 8.385 1.00 82.88 86 LYS A O 1
ATOM 704 N N . THR A 1 87 ? -12.080 -2.453 8.553 1.00 78.44 87 THR A N 1
ATOM 705 C CA . THR A 1 87 ? -13.108 -2.803 9.539 1.00 78.44 87 THR A CA 1
ATOM 706 C C . THR A 1 87 ? -12.529 -2.646 10.947 1.00 78.44 87 THR A C 1
ATOM 708 O O . THR A 1 87 ? -11.302 -2.662 11.077 1.00 78.44 87 THR A O 1
ATOM 711 N N . ALA A 1 88 ? -13.387 -2.434 11.955 1.00 68.62 88 ALA A N 1
ATOM 712 C CA . ALA A 1 88 ? -13.034 -2.142 13.356 1.00 68.62 88 ALA A CA 1
ATOM 713 C C . ALA A 1 88 ? -11.753 -2.852 13.836 1.00 68.62 88 ALA A C 1
ATOM 715 O O . ALA A 1 88 ? -11.673 -4.091 13.706 1.00 68.62 88 ALA A O 1
#

Secondary structure (DSSP, 8-state):
--BHHHHHHHHHHHHTPPTT-EEEEEE---SSTTS-SEEEEESPPPHHHHHHHHHHHHHHHHH-SS-B-TT---EETTEEEEEEE---